Protein AF-A0A9W6XRN8-F1 (afdb_monomer_lite)

Organism: NCBI:txid1490495

Radius of gyration: 20.05 Å; chains: 1; bounding box: 51×61×37 Å

Structure (mmCIF, N/CA/C/O backbone):
data_AF-A0A9W6XRN8-F1
#
_entry.id   AF-A0A9W6XRN8-F1
#
loop_
_atom_site.group_PDB
_atom_site.id
_atom_site.type_symbol
_atom_site.label_atom_id
_atom_site.label_alt_id
_atom_site.label_comp_id
_atom_site.label_asym_id
_atom_site.label_entity_id
_atom_site.label_seq_id
_atom_site.pdbx_PDB_ins_code
_atom_site.Cartn_x
_atom_site.Cartn_y
_atom_site.Cartn_z
_atom_site.occupancy
_atom_site.B_iso_or_equiv
_atom_site.auth_seq_id
_atom_site.auth_comp_id
_atom_site.auth_asym_id
_atom_site.auth_atom_id
_atom_site.pdbx_PDB_model_num
ATOM 1 N N . MET A 1 1 ? 25.901 45.778 -7.069 1.00 39.78 1 MET A N 1
ATOM 2 C CA . MET A 1 1 ? 25.395 45.059 -8.256 1.00 39.78 1 MET A CA 1
ATOM 3 C C . MET A 1 1 ? 25.358 43.584 -7.880 1.00 39.78 1 MET A C 1
ATOM 5 O O . MET A 1 1 ? 26.396 42.941 -7.885 1.00 39.78 1 MET A O 1
ATOM 9 N N . GLY A 1 2 ? 24.219 43.121 -7.356 1.00 41.38 2 GLY A N 1
ATOM 10 C CA . GLY A 1 2 ? 24.050 41.756 -6.851 1.00 41.38 2 GLY A CA 1
ATOM 11 C C . GLY A 1 2 ? 23.635 40.830 -7.985 1.00 41.38 2 GLY A C 1
ATOM 12 O O . GLY A 1 2 ? 22.646 41.093 -8.661 1.00 41.38 2 GLY A O 1
ATOM 13 N N . ILE A 1 3 ? 24.424 39.788 -8.209 1.00 47.31 3 ILE A N 1
ATOM 14 C CA . ILE A 1 3 ? 24.151 38.735 -9.182 1.00 47.31 3 ILE A CA 1
ATOM 15 C C . ILE A 1 3 ? 23.123 37.808 -8.528 1.00 47.31 3 ILE A C 1
ATOM 17 O O . ILE A 1 3 ? 23.438 37.145 -7.542 1.00 47.31 3 ILE A O 1
ATOM 21 N N . ALA A 1 4 ? 21.882 37.812 -9.015 1.00 52.41 4 ALA A N 1
ATOM 22 C CA . ALA A 1 4 ? 20.922 36.777 -8.648 1.00 52.41 4 ALA A CA 1
ATOM 23 C C . ALA A 1 4 ? 21.411 35.444 -9.242 1.00 52.41 4 ALA A C 1
ATOM 25 O O . ALA A 1 4 ? 21.791 35.428 -10.417 1.00 52.41 4 ALA A O 1
ATOM 26 N N . PRO A 1 5 ? 21.445 34.341 -8.475 1.00 50.56 5 PRO A N 1
ATOM 27 C CA . PRO A 1 5 ? 21.797 33.051 -9.040 1.00 50.56 5 PRO A CA 1
ATOM 28 C C . PRO A 1 5 ? 20.691 32.626 -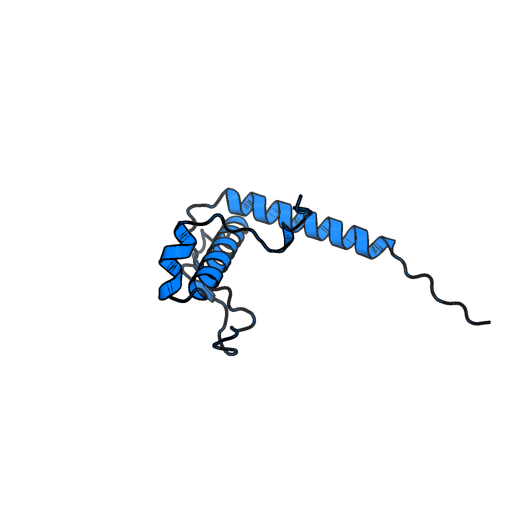10.010 1.00 50.56 5 PRO A C 1
ATOM 30 O O . PRO A 1 5 ? 19.502 32.719 -9.699 1.00 50.56 5 PRO A O 1
ATOM 33 N N . ALA A 1 6 ? 21.087 32.189 -11.203 1.00 53.19 6 ALA A N 1
ATOM 34 C CA . ALA A 1 6 ? 20.187 31.515 -12.123 1.00 53.19 6 ALA A CA 1
ATOM 35 C C . ALA A 1 6 ? 19.781 30.175 -11.489 1.00 53.19 6 ALA A C 1
ATOM 37 O O . ALA A 1 6 ? 20.641 29.341 -11.212 1.00 53.19 6 ALA A O 1
ATOM 38 N N . TYR A 1 7 ? 18.489 29.997 -11.212 1.00 53.00 7 TYR A N 1
ATOM 39 C CA . TYR A 1 7 ? 17.942 28.710 -10.794 1.00 53.00 7 TYR A CA 1
ATOM 40 C C . TYR A 1 7 ? 18.028 27.738 -11.979 1.00 53.00 7 TYR A C 1
ATOM 42 O O . TYR A 1 7 ? 17.530 28.022 -13.070 1.00 53.00 7 TYR A O 1
ATOM 50 N N . ASP A 1 8 ? 18.721 26.622 -11.773 1.00 58.38 8 ASP A N 1
ATOM 51 C CA . ASP A 1 8 ? 18.904 25.556 -12.756 1.00 58.38 8 ASP A CA 1
ATOM 52 C C . ASP A 1 8 ? 17.634 24.691 -12.841 1.00 58.38 8 ASP A C 1
ATOM 54 O O . ASP A 1 8 ? 17.505 23.664 -12.178 1.00 58.38 8 ASP A O 1
ATOM 58 N N . ASN A 1 9 ? 16.675 25.136 -13.655 1.00 59.38 9 ASN A N 1
ATOM 59 C CA . ASN A 1 9 ? 15.400 24.448 -13.900 1.00 59.38 9 ASN A CA 1
ATOM 60 C C . ASN A 1 9 ? 15.558 23.087 -14.621 1.00 59.38 9 ASN A C 1
ATOM 62 O O . ASN A 1 9 ? 14.591 22.336 -14.723 1.00 59.38 9 ASN A O 1
ATOM 66 N N . GLY A 1 10 ? 16.749 22.750 -15.138 1.00 61.78 10 GLY A N 1
ATOM 67 C CA . GLY A 1 10 ? 16.979 21.522 -15.910 1.00 61.78 10 GLY A CA 1
ATOM 68 C C . GLY A 1 10 ? 17.011 20.246 -15.063 1.00 61.78 10 GLY A C 1
ATOM 69 O O . GLY A 1 10 ? 16.714 19.163 -15.568 1.00 61.78 10 GLY A O 1
ATOM 70 N N . ASN A 1 11 ? 17.329 20.364 -13.773 1.00 77.44 11 ASN A N 1
ATOM 71 C CA . ASN A 1 11 ? 17.480 19.211 -12.884 1.00 77.44 11 ASN A CA 1
ATOM 72 C C . ASN A 1 11 ? 16.140 18.728 -12.310 1.00 77.44 11 ASN A C 1
ATOM 74 O O . ASN A 1 11 ? 15.964 17.529 -12.091 1.00 77.44 11 ASN A O 1
ATOM 78 N N . GLU A 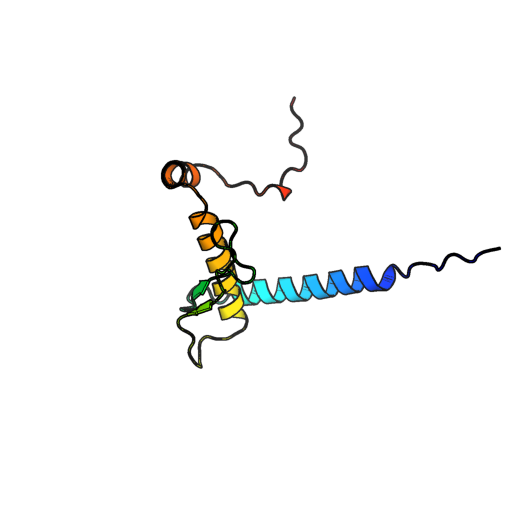1 12 ? 15.184 19.635 -12.096 1.00 80.38 12 GLU A N 1
ATOM 79 C CA . GLU A 1 12 ? 13.871 19.314 -11.517 1.00 80.38 12 GLU A CA 1
ATOM 80 C C . GLU A 1 12 ? 12.962 18.589 -12.518 1.00 80.38 12 GLU A C 1
ATOM 82 O O . GLU A 1 12 ? 12.363 17.569 -12.180 1.00 80.38 12 GLU A O 1
ATOM 87 N N . GLU A 1 13 ? 12.914 19.050 -13.772 1.00 83.56 13 GLU A N 1
ATOM 88 C CA . GLU A 1 13 ? 12.092 18.433 -14.823 1.00 83.56 13 GLU A CA 1
ATOM 89 C C . GLU A 1 13 ? 12.573 17.010 -15.156 1.00 83.56 13 GLU A C 1
ATOM 91 O O . GLU A 1 13 ? 11.778 16.078 -15.294 1.00 83.56 13 GLU A O 1
ATOM 96 N N . GLN A 1 14 ? 13.892 16.802 -15.184 1.00 84.06 14 GLN A N 1
ATOM 97 C CA . GLN A 1 14 ? 14.486 15.477 -15.367 1.00 84.06 14 GLN A CA 1
ATOM 98 C C . GLN A 1 14 ? 14.236 14.547 -14.172 1.00 84.06 14 GLN A C 1
ATOM 100 O O . GLN A 1 14 ? 14.046 13.343 -14.365 1.00 84.06 14 GLN A O 1
ATOM 105 N N . ALA A 1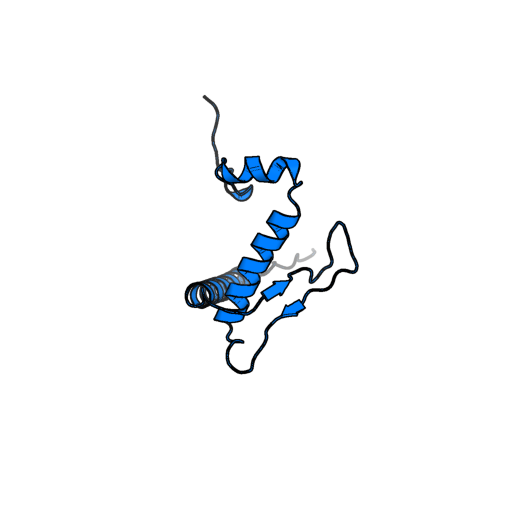 15 ? 14.240 15.072 -12.943 1.00 87.12 15 ALA A N 1
ATOM 106 C CA . ALA A 1 15 ? 13.923 14.293 -11.749 1.00 87.12 15 ALA A CA 1
ATOM 107 C C . ALA A 1 15 ? 12.452 13.850 -11.748 1.00 87.12 15 ALA A C 1
ATOM 109 O O . ALA A 1 15 ? 12.182 12.664 -11.555 1.00 87.12 15 ALA A O 1
ATOM 110 N N . ALA A 1 16 ? 11.529 14.763 -12.063 1.00 90.75 16 ALA A N 1
ATOM 111 C CA . ALA A 1 16 ? 10.104 14.463 -12.190 1.00 90.75 16 ALA A CA 1
ATOM 112 C C . ALA A 1 16 ? 9.834 13.413 -13.280 1.00 90.75 16 ALA A C 1
ATOM 114 O O . ALA A 1 16 ? 9.052 12.485 -13.074 1.00 90.75 16 ALA A O 1
ATOM 115 N N . GLN A 1 17 ? 10.533 13.504 -14.416 1.00 91.75 17 GLN A N 1
ATOM 116 C CA . GLN A 1 17 ? 10.422 12.522 -15.495 1.00 91.75 17 GLN A CA 1
ATOM 117 C C . GLN A 1 17 ? 10.879 11.122 -15.054 1.00 91.75 17 GLN A C 1
ATOM 119 O O . GLN A 1 17 ? 10.184 10.136 -15.303 1.00 91.75 17 GLN A O 1
ATOM 124 N N . ARG A 1 18 ? 12.015 11.016 -14.351 1.00 93.56 18 ARG A N 1
ATOM 125 C CA . ARG A 1 18 ? 12.483 9.730 -13.802 1.00 93.56 18 ARG A CA 1
ATOM 126 C C . ARG A 1 18 ? 11.508 9.164 -12.777 1.00 93.56 18 ARG A C 1
ATOM 128 O O . ARG A 1 18 ? 11.277 7.958 -12.758 1.00 93.56 18 ARG A O 1
ATOM 135 N N . GLU A 1 19 ? 10.935 10.014 -11.933 1.00 94.50 19 GLU A N 1
ATOM 136 C CA . GLU A 1 19 ? 9.940 9.597 -10.948 1.00 94.50 19 GLU A CA 1
ATOM 137 C C . GLU A 1 19 ? 8.682 9.037 -11.633 1.00 94.50 19 GLU A C 1
ATOM 139 O O . GLU A 1 19 ? 8.213 7.950 -11.289 1.00 94.50 19 GLU A O 1
ATOM 144 N N . ALA A 1 20 ? 8.194 9.716 -12.675 1.00 94.88 20 ALA A N 1
ATOM 145 C CA . ALA A 1 20 ? 7.065 9.257 -13.478 1.00 94.88 20 ALA A CA 1
ATOM 146 C C . ALA A 1 20 ? 7.328 7.888 -14.133 1.00 94.88 20 ALA A C 1
ATOM 148 O O . ALA A 1 20 ? 6.453 7.020 -14.120 1.00 94.88 20 ALA A O 1
ATOM 149 N N . GLU A 1 21 ? 8.536 7.656 -14.657 1.00 96.31 21 GLU A N 1
ATOM 150 C CA . GLU A 1 21 ? 8.938 6.360 -15.222 1.00 96.31 21 GLU A CA 1
ATOM 151 C C . GLU A 1 21 ? 8.944 5.241 -14.171 1.00 96.31 21 GLU A C 1
ATOM 153 O O . GLU A 1 21 ? 8.493 4.122 -14.450 1.00 96.31 21 GLU A O 1
ATOM 158 N N . VAL A 1 22 ? 9.402 5.534 -12.948 1.00 95.94 22 VAL A N 1
ATOM 159 C CA . VAL A 1 22 ? 9.338 4.582 -11.832 1.00 95.94 22 VAL A CA 1
ATOM 160 C C . VAL A 1 22 ? 7.885 4.246 -11.507 1.00 95.94 22 VAL A C 1
ATOM 162 O O . VAL A 1 22 ? 7.544 3.061 -11.479 1.00 95.94 22 VAL A O 1
ATOM 165 N N . TYR A 1 23 ? 7.009 5.241 -11.327 1.00 96.12 23 TYR A N 1
ATOM 166 C CA . TYR A 1 23 ? 5.596 4.981 -11.033 1.00 96.12 23 TYR A CA 1
ATOM 167 C C . TYR A 1 23 ? 4.907 4.191 -12.144 1.00 96.12 23 TYR A C 1
ATOM 169 O O . TYR A 1 23 ? 4.220 3.213 -11.853 1.00 96.12 23 TYR A O 1
ATOM 177 N N . ALA A 1 24 ? 5.132 4.547 -13.411 1.00 97.31 24 ALA A N 1
ATOM 178 C CA . ALA A 1 24 ? 4.563 3.825 -14.546 1.00 97.31 24 ALA A CA 1
ATOM 179 C C . ALA A 1 24 ? 4.967 2.342 -14.533 1.00 97.31 24 ALA A C 1
ATOM 181 O O . ALA A 1 24 ? 4.133 1.458 -14.746 1.00 97.31 24 ALA A O 1
ATOM 182 N N . ARG A 1 25 ? 6.234 2.049 -14.213 1.00 97.56 25 ARG A N 1
ATOM 183 C CA . ARG A 1 25 ? 6.729 0.675 -14.094 1.00 97.56 25 ARG A CA 1
ATOM 184 C C . ARG A 1 25 ? 6.124 -0.068 -12.903 1.00 97.56 25 ARG A C 1
ATOM 186 O O . ARG A 1 25 ? 5.775 -1.237 -13.048 1.00 97.56 25 ARG A O 1
ATOM 193 N N . LEU A 1 26 ? 5.995 0.581 -11.746 1.00 97.38 26 LEU A N 1
ATOM 194 C CA . LEU A 1 26 ? 5.366 -0.005 -10.558 1.00 97.38 26 LEU A CA 1
ATOM 195 C C . LEU A 1 26 ? 3.903 -0.364 -10.820 1.00 97.38 26 LEU A C 1
ATOM 197 O O . LEU A 1 26 ? 3.504 -1.501 -10.575 1.00 97.38 26 LEU A O 1
ATOM 201 N N . ILE A 1 27 ? 3.147 0.561 -11.416 1.00 97.06 27 ILE A N 1
ATOM 202 C CA . ILE A 1 27 ? 1.752 0.345 -11.815 1.00 97.06 27 ILE A CA 1
ATOM 203 C C . ILE A 1 27 ? 1.659 -0.840 -12.779 1.00 97.06 27 ILE A C 1
ATOM 205 O O . ILE A 1 27 ? 0.852 -1.743 -12.566 1.00 97.06 27 ILE A O 1
ATOM 209 N N . ALA A 1 28 ? 2.517 -0.891 -13.803 1.00 97.81 28 ALA A N 1
ATOM 210 C CA . ALA A 1 28 ? 2.525 -1.993 -14.762 1.00 97.81 28 ALA A CA 1
ATOM 211 C C . ALA A 1 28 ? 2.798 -3.355 -14.098 1.00 97.81 28 ALA A C 1
ATOM 213 O O . ALA A 1 28 ? 2.157 -4.345 -14.446 1.00 97.81 28 ALA A O 1
ATOM 214 N N . LEU A 1 29 ? 3.715 -3.414 -13.126 1.00 98.00 29 LEU A N 1
ATOM 215 C CA . LEU A 1 29 ? 3.989 -4.629 -12.351 1.00 98.00 29 LEU A CA 1
ATOM 216 C C . LEU A 1 29 ? 2.815 -5.008 -11.438 1.00 98.00 29 LEU A C 1
ATOM 218 O O . LEU A 1 29 ? 2.490 -6.189 -11.330 1.00 98.00 29 LEU A O 1
ATOM 222 N N . GLY A 1 30 ? 2.170 -4.029 -10.801 1.00 97.00 30 GLY A N 1
ATOM 223 C CA . GLY A 1 30 ? 1.002 -4.249 -9.946 1.00 97.00 30 GLY A CA 1
ATOM 224 C C . GLY A 1 30 ? -0.204 -4.787 -10.715 1.00 97.00 30 GLY A C 1
ATOM 225 O O . GLY A 1 30 ? -0.861 -5.722 -10.264 1.00 97.00 30 GLY A O 1
ATOM 226 N N . LEU A 1 31 ? -0.449 -4.283 -11.928 1.00 97.19 31 LEU A N 1
ATOM 227 C CA . LEU A 1 31 ? -1.535 -4.760 -12.796 1.00 97.19 31 LEU A CA 1
ATOM 228 C C . LEU A 1 31 ? -1.408 -6.247 -13.176 1.00 97.19 31 LEU A C 1
ATOM 230 O O . LEU A 1 31 ? -2.414 -6.883 -13.490 1.00 97.19 31 LEU A O 1
ATOM 234 N N . GLN A 1 32 ? -0.197 -6.810 -13.113 1.00 96.88 32 GLN A N 1
ATOM 235 C CA . GLN A 1 32 ? 0.075 -8.234 -13.349 1.00 96.88 32 GLN A CA 1
ATOM 236 C C . GLN A 1 32 ? -0.163 -9.116 -12.106 1.00 96.88 32 GLN A C 1
ATOM 238 O O . GLN A 1 32 ? -0.025 -10.334 -12.196 1.00 96.88 32 GLN A O 1
ATOM 243 N N . ARG A 1 33 ? -0.481 -8.532 -10.939 1.00 95.62 33 ARG A N 1
ATOM 244 C CA . ARG A 1 33 ? -0.571 -9.216 -9.633 1.00 95.62 33 ARG A CA 1
ATOM 245 C C . ARG A 1 33 ? -1.925 -9.000 -8.950 1.00 95.62 33 ARG A C 1
ATOM 247 O O . ARG A 1 33 ? -1.998 -8.591 -7.796 1.00 95.62 33 ARG A O 1
ATOM 254 N N . GLN A 1 34 ? -3.014 -9.289 -9.662 1.00 89.75 34 GLN A N 1
ATOM 255 C CA . GLN A 1 34 ? -4.382 -9.066 -9.159 1.00 89.75 34 GLN A CA 1
ATOM 256 C C . GLN A 1 34 ? -4.787 -10.020 -8.019 1.00 89.75 34 GLN A C 1
ATOM 258 O O . GLN A 1 34 ? -5.607 -9.637 -7.176 1.00 89.75 34 GLN A O 1
ATOM 263 N N . ASP A 1 35 ? -4.149 -11.194 -7.964 1.00 93.25 35 ASP A N 1
ATOM 264 C CA . ASP A 1 35 ? -4.425 -12.292 -7.023 1.00 93.25 35 ASP A CA 1
ATOM 265 C C . ASP A 1 35 ? -3.441 -12.347 -5.841 1.00 93.25 35 ASP A C 1
ATOM 267 O O . ASP A 1 35 ? -3.266 -13.391 -5.212 1.00 93.25 35 ASP A O 1
ATOM 271 N N . THR A 1 36 ? -2.739 -11.249 -5.547 1.00 95.25 36 THR A N 1
ATOM 272 C CA . THR A 1 36 ? -1.852 -11.210 -4.378 1.00 95.25 36 THR A CA 1
ATOM 273 C C . THR A 1 36 ? -2.640 -11.424 -3.083 1.00 95.25 36 THR A C 1
ATOM 275 O O . THR A 1 36 ? -3.695 -10.828 -2.869 1.00 95.25 36 THR A O 1
ATOM 278 N N . GLU A 1 37 ? -2.103 -12.265 -2.198 1.00 96.44 37 GLU A N 1
ATOM 279 C CA . GLU A 1 37 ? -2.638 -12.474 -0.844 1.00 96.44 37 GLU A CA 1
ATOM 280 C C . GLU A 1 37 ? -2.156 -11.402 0.148 1.00 96.44 37 GLU A C 1
ATOM 282 O O . GLU A 1 37 ? -2.610 -11.371 1.293 1.00 96.44 37 GLU A O 1
ATOM 287 N N . LEU A 1 38 ? -1.224 -10.532 -0.262 1.00 97.50 38 LEU A N 1
ATOM 288 C CA . LEU A 1 38 ? -0.753 -9.451 0.595 1.00 97.50 38 LEU A CA 1
ATOM 289 C C . LEU A 1 38 ? -1.880 -8.468 0.902 1.00 97.50 38 LEU A C 1
ATOM 291 O O . LEU A 1 38 ? -2.611 -8.023 0.017 1.00 97.50 38 LEU A O 1
ATOM 295 N N . THR A 1 39 ? -1.944 -8.048 2.160 1.00 97.69 39 THR A N 1
ATOM 296 C CA . THR A 1 39 ? -2.798 -6.938 2.588 1.00 97.69 39 THR A CA 1
ATOM 297 C C . THR A 1 39 ? -1.907 -5.794 3.036 1.00 97.69 39 THR A C 1
ATOM 299 O O . THR A 1 39 ? -1.080 -5.980 3.926 1.00 97.69 39 THR A O 1
ATOM 302 N N . PHE A 1 40 ? -2.062 -4.618 2.431 1.00 97.62 40 PHE A N 1
ATOM 303 C CA . PHE A 1 40 ? -1.354 -3.411 2.845 1.00 97.62 40 PHE A CA 1
ATOM 304 C C . PHE A 1 40 ? -2.331 -2.496 3.584 1.00 97.62 40 PHE A C 1
ATOM 306 O O . PHE A 1 40 ? -3.349 -2.108 3.024 1.00 97.62 40 PHE A O 1
ATOM 313 N N . VAL A 1 41 ? -2.016 -2.128 4.823 1.00 96.75 41 VAL A N 1
ATOM 314 C CA . VAL A 1 41 ? -2.752 -1.124 5.602 1.00 96.75 41 VAL A CA 1
ATOM 315 C C . VAL A 1 41 ? -1.962 0.188 5.517 1.00 96.75 41 VAL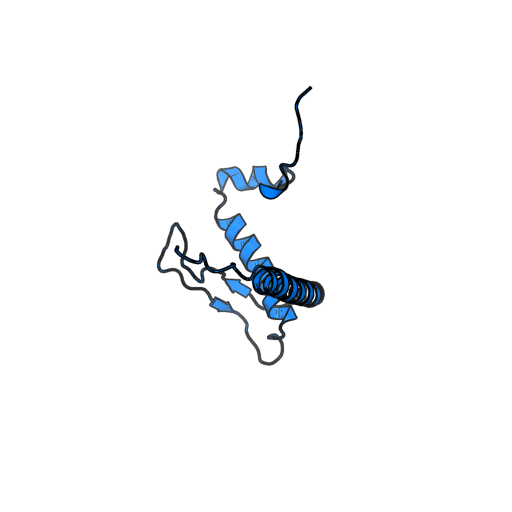 A C 1
ATOM 317 O O . VAL A 1 41 ? -0.907 0.287 6.147 1.00 96.75 41 VAL A O 1
ATOM 320 N N . PRO A 1 42 ? -2.384 1.175 4.701 1.00 96.19 42 PRO A N 1
ATOM 321 C CA . PRO A 1 42 ? -1.537 2.300 4.293 1.00 96.19 42 PRO A CA 1
ATOM 322 C C . PRO A 1 42 ? -1.537 3.483 5.272 1.00 96.19 42 PRO A C 1
ATOM 324 O O . PRO A 1 42 ? -1.346 4.625 4.866 1.00 96.19 42 PRO A O 1
ATOM 327 N N . THR A 1 43 ? -1.683 3.237 6.571 1.00 95.06 43 THR A N 1
ATOM 328 C CA . THR A 1 43 ? -1.722 4.279 7.612 1.00 95.06 43 THR A CA 1
ATOM 329 C C . THR A 1 43 ? -0.308 4.710 8.040 1.00 95.06 43 THR A C 1
ATOM 331 O O . THR A 1 43 ? 0.001 4.812 9.226 1.00 95.06 43 THR A O 1
ATOM 334 N N . LEU A 1 44 ? 0.606 4.890 7.075 1.00 93.44 44 LEU A N 1
ATOM 335 C CA . LEU A 1 44 ? 2.045 5.119 7.309 1.00 93.44 44 LEU A CA 1
ATOM 336 C C . LEU A 1 44 ? 2.338 6.434 8.049 1.00 93.44 44 LEU A C 1
ATOM 338 O O . LEU A 1 44 ? 3.333 6.520 8.765 1.00 93.44 44 LEU A O 1
ATOM 342 N N . ASN A 1 45 ? 1.458 7.426 7.901 1.00 92.38 45 ASN A N 1
ATOM 343 C CA . ASN A 1 45 ? 1.566 8.744 8.531 1.00 92.38 45 ASN A CA 1
ATOM 344 C C . ASN A 1 45 ? 0.478 8.967 9.600 1.00 92.38 45 ASN A C 1
ATOM 346 O O . ASN A 1 45 ? 0.147 10.113 9.907 1.00 92.38 45 ASN A O 1
ATOM 350 N N . GLY A 1 46 ? -0.098 7.885 10.132 1.00 93.12 46 GLY A N 1
ATOM 351 C CA . GLY A 1 46 ? -1.305 7.955 10.946 1.00 93.12 46 GLY A CA 1
ATOM 352 C C . GLY A 1 46 ? -2.548 8.290 10.125 1.00 93.12 46 GLY A C 1
ATOM 353 O O . GLY A 1 46 ? -2.496 8.491 8.911 1.00 93.12 46 GLY A O 1
ATOM 354 N N . GLU A 1 47 ? -3.681 8.350 10.813 1.00 90.75 47 GLU A N 1
ATOM 355 C CA . GLU A 1 47 ? -4.976 8.711 10.252 1.00 90.75 47 GLU A CA 1
ATOM 356 C C . GLU A 1 47 ? -5.514 9.988 10.889 1.00 90.75 47 GLU A C 1
ATOM 358 O O . GLU A 1 47 ? -5.168 10.349 12.014 1.00 90.75 47 GLU A O 1
ATOM 363 N N . ARG A 1 48 ? -6.435 10.671 10.199 1.00 87.12 48 ARG A N 1
ATOM 364 C CA . ARG A 1 48 ? -7.074 11.876 10.760 1.00 87.12 48 ARG A CA 1
ATOM 365 C C . ARG A 1 48 ? -7.812 11.577 12.069 1.00 87.12 48 ARG A C 1
ATOM 367 O O . ARG A 1 48 ? -7.829 12.421 12.961 1.00 87.12 48 ARG A O 1
ATOM 374 N N . ALA A 1 49 ? -8.443 10.408 12.153 1.00 86.94 49 ALA A N 1
ATOM 375 C CA . ALA A 1 49 ? -9.173 9.961 13.336 1.00 86.94 49 ALA A CA 1
ATOM 376 C C . ALA A 1 49 ? -8.264 9.300 14.390 1.00 86.94 49 ALA A C 1
ATOM 378 O O . ALA A 1 49 ? -8.611 9.308 15.568 1.00 86.94 49 ALA A O 1
ATOM 379 N N . ASP A 1 50 ? -7.112 8.764 13.977 1.00 92.12 50 ASP A N 1
ATOM 380 C CA . ASP A 1 50 ? -6.117 8.143 14.855 1.00 92.12 50 ASP A CA 1
ATOM 381 C C . ASP A 1 50 ? -4.687 8.464 14.375 1.00 92.12 50 ASP A C 1
ATOM 383 O O . ASP A 1 50 ? -4.113 7.729 13.565 1.00 92.12 50 ASP A O 1
ATOM 387 N N . PRO A 1 51 ? -4.078 9.555 14.874 1.00 94.62 51 PRO A N 1
ATOM 388 C CA . PRO A 1 51 ? -2.737 9.969 14.463 1.00 94.62 51 PRO A CA 1
ATOM 389 C C . PRO A 1 51 ? -1.625 8.978 14.826 1.00 94.62 51 PRO A C 1
ATOM 391 O O . PRO A 1 51 ? -0.525 9.088 14.292 1.00 94.62 51 PRO A O 1
ATOM 394 N N . ASN A 1 52 ? -1.885 8.036 15.740 1.00 96.56 52 ASN A N 1
ATOM 395 C CA . ASN A 1 52 ? -0.903 7.039 16.166 1.00 96.56 52 ASN A CA 1
ATOM 396 C C . ASN A 1 52 ? -1.006 5.733 15.366 1.00 96.56 52 ASN A C 1
ATOM 398 O O . ASN A 1 52 ? -0.226 4.810 15.615 1.00 96.56 52 ASN A O 1
ATOM 402 N N . ALA A 1 53 ? -1.954 5.633 14.427 1.00 94.25 53 ALA A N 1
ATOM 403 C CA . ALA A 1 53 ? -2.056 4.487 13.540 1.00 94.25 53 ALA A CA 1
ATOM 404 C C . ALA A 1 53 ? -0.742 4.291 12.766 1.00 94.25 53 ALA A C 1
ATOM 406 O O . ALA A 1 53 ? -0.087 5.245 12.349 1.00 94.25 53 ALA A O 1
ATOM 407 N N . THR A 1 54 ? -0.348 3.035 12.572 1.00 96.75 54 THR A N 1
ATOM 408 C CA . THR A 1 54 ? 0.888 2.677 11.865 1.00 96.75 54 THR A CA 1
ATOM 409 C C . THR A 1 54 ? 0.571 1.747 10.713 1.00 96.75 54 THR A C 1
ATOM 411 O O . THR A 1 54 ? -0.305 0.889 10.819 1.00 96.75 54 THR A O 1
ATOM 414 N N . GLY A 1 55 ? 1.260 1.938 9.589 1.00 95.88 55 GLY A N 1
ATOM 415 C CA . GLY A 1 55 ? 1.058 1.089 8.424 1.00 95.88 55 GLY A CA 1
ATOM 416 C C . GLY A 1 55 ? 1.599 -0.321 8.649 1.00 95.88 55 GLY A C 1
ATOM 417 O O . GLY A 1 55 ? 2.566 -0.527 9.384 1.00 95.88 55 GLY A O 1
ATOM 418 N N . SER A 1 56 ? 0.985 -1.305 7.999 1.00 97.00 56 SER A N 1
ATOM 419 C CA . SER A 1 56 ? 1.410 -2.703 8.102 1.00 97.00 56 SER A CA 1
ATOM 420 C C . SER A 1 56 ? 1.210 -3.464 6.796 1.00 97.00 56 SER A C 1
ATOM 422 O O . SER A 1 56 ? 0.388 -3.097 5.958 1.00 97.00 56 SER A O 1
ATOM 424 N N . VAL A 1 57 ? 1.982 -4.539 6.631 1.00 97.00 57 VAL A N 1
ATOM 425 C CA . VAL A 1 57 ? 1.820 -5.510 5.545 1.00 97.00 57 VAL A CA 1
ATOM 426 C C . VAL A 1 57 ? 1.541 -6.869 6.173 1.00 97.00 57 VAL A C 1
ATOM 428 O O . VAL A 1 57 ? 2.353 -7.375 6.948 1.00 97.00 57 VAL A O 1
ATOM 431 N N . LEU A 1 58 ? 0.390 -7.454 5.852 1.00 97.62 58 LEU A N 1
ATOM 432 C CA . LEU A 1 58 ? -0.052 -8.747 6.365 1.00 97.62 58 LEU A CA 1
ATOM 433 C C . LEU A 1 58 ? 0.097 -9.835 5.295 1.00 97.62 58 LEU A C 1
ATOM 435 O O . LEU A 1 58 ? 0.154 -9.549 4.099 1.00 97.62 58 LEU A O 1
ATOM 439 N N . HIS A 1 59 ? 0.150 -11.092 5.746 1.00 97.06 59 HIS A N 1
ATOM 440 C CA . HIS A 1 59 ? 0.272 -12.291 4.899 1.00 97.06 59 HIS A CA 1
ATOM 441 C C . HIS A 1 59 ? 1.545 -12.340 4.036 1.00 97.06 59 HIS A C 1
ATOM 443 O O . HIS A 1 59 ? 1.589 -13.000 2.993 1.00 97.06 59 HIS A O 1
ATOM 449 N N . LEU A 1 60 ? 2.605 -11.668 4.490 1.00 96.69 60 LEU A N 1
ATOM 450 C CA . LEU A 1 60 ? 3.913 -11.715 3.853 1.00 96.69 60 LEU A CA 1
ATOM 451 C C . LEU A 1 60 ? 4.522 -13.118 3.967 1.00 96.69 60 LEU A C 1
ATOM 453 O O . LEU A 1 60 ? 4.650 -13.682 5.054 1.00 96.69 60 LEU A O 1
ATOM 457 N N . ARG A 1 61 ? 4.926 -13.669 2.827 1.00 95.75 61 ARG A N 1
ATOM 458 C CA . ARG A 1 61 ? 5.607 -14.954 2.663 1.00 95.75 61 ARG A CA 1
ATOM 459 C C . ARG A 1 61 ? 6.810 -14.762 1.738 1.00 95.75 61 ARG A C 1
ATOM 461 O O . ARG A 1 61 ? 6.900 -13.803 0.977 1.00 95.75 61 ARG A O 1
ATOM 468 N N . MET A 1 62 ? 7.737 -15.717 1.756 1.00 94.19 62 MET A N 1
ATOM 469 C CA . MET A 1 62 ? 8.965 -15.656 0.944 1.00 94.19 62 MET A CA 1
ATOM 470 C C . MET A 1 62 ? 8.724 -15.621 -0.575 1.00 94.19 62 MET A C 1
ATOM 472 O O . MET A 1 62 ? 9.639 -15.301 -1.327 1.00 94.19 62 MET A O 1
ATOM 476 N N . ASN A 1 63 ? 7.518 -15.951 -1.039 1.00 93.94 63 ASN A N 1
ATOM 477 C CA . ASN A 1 63 ? 7.175 -16.072 -2.455 1.00 93.94 63 ASN A CA 1
ATOM 478 C C . ASN A 1 63 ? 6.194 -15.004 -2.978 1.00 93.94 63 ASN A C 1
ATOM 480 O O . ASN A 1 63 ? 5.919 -15.012 -4.174 1.00 93.94 63 ASN A O 1
ATOM 484 N N . ASN A 1 64 ? 5.670 -14.109 -2.131 1.00 93.69 64 ASN A N 1
ATOM 485 C CA . ASN A 1 64 ? 4.633 -13.132 -2.503 1.00 93.69 64 ASN A CA 1
ATOM 486 C C . ASN A 1 64 ? 5.005 -11.691 -2.115 1.00 93.69 64 ASN A C 1
ATOM 488 O O . ASN A 1 64 ? 4.157 -10.934 -1.664 1.00 93.69 64 ASN A O 1
ATOM 492 N N . TRP A 1 65 ? 6.276 -11.313 -2.262 1.00 95.00 65 TRP A N 1
ATOM 493 C CA . TRP A 1 65 ? 6.791 -9.984 -1.900 1.00 95.00 65 TRP A CA 1
ATOM 494 C C . TRP A 1 65 ? 7.428 -9.249 -3.085 1.00 95.00 65 TRP A C 1
ATOM 496 O O . TRP A 1 65 ? 8.236 -8.338 -2.901 1.00 95.00 65 TRP A O 1
ATOM 506 N N . SER A 1 66 ? 7.098 -9.644 -4.321 1.00 96.38 66 SER A N 1
ATOM 507 C CA . SER A 1 66 ? 7.619 -8.946 -5.495 1.00 96.38 66 SER A CA 1
ATOM 508 C C . SER A 1 66 ? 7.125 -7.497 -5.525 1.00 96.38 66 SER A C 1
ATOM 510 O O . SER A 1 6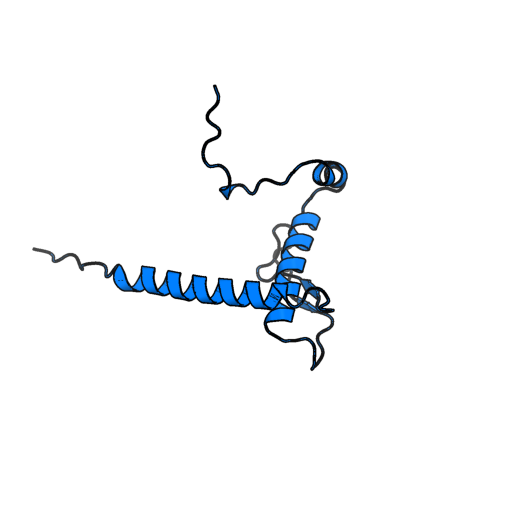6 ? 6.103 -7.155 -4.930 1.00 96.38 66 SER A O 1
ATOM 512 N N . MET A 1 67 ? 7.808 -6.631 -6.275 1.00 96.31 67 MET A N 1
ATOM 513 C CA . MET A 1 67 ? 7.383 -5.232 -6.389 1.00 96.31 67 MET A CA 1
ATOM 514 C C . MET A 1 67 ? 5.969 -5.091 -6.982 1.00 96.31 67 MET A C 1
ATOM 516 O O . MET A 1 67 ? 5.248 -4.156 -6.643 1.00 96.31 67 MET A O 1
ATOM 520 N N . GLY A 1 68 ? 5.551 -6.045 -7.822 1.00 97.38 68 GLY A N 1
ATOM 521 C CA . GLY A 1 68 ? 4.172 -6.119 -8.300 1.00 97.38 68 GLY A CA 1
ATOM 522 C C . GLY A 1 68 ? 3.186 -6.467 -7.183 1.00 97.38 68 GLY A C 1
ATOM 523 O O . GLY A 1 68 ? 2.150 -5.821 -7.086 1.00 97.38 68 GLY A O 1
ATOM 524 N N . ASP A 1 69 ? 3.523 -7.417 -6.303 1.00 97.75 69 ASP A N 1
ATOM 525 C CA . ASP A 1 69 ? 2.664 -7.787 -5.166 1.00 97.75 69 ASP A CA 1
ATOM 526 C C . ASP A 1 69 ? 2.488 -6.608 -4.202 1.00 97.75 69 ASP A C 1
ATOM 528 O O . ASP A 1 69 ? 1.370 -6.312 -3.787 1.00 97.75 69 ASP A O 1
ATOM 532 N N . ILE A 1 70 ? 3.579 -5.899 -3.894 1.00 96.81 70 ILE A N 1
ATOM 533 C CA . ILE A 1 70 ? 3.553 -4.717 -3.024 1.00 96.81 70 ILE A CA 1
ATOM 534 C C . ILE A 1 70 ? 2.768 -3.581 -3.679 1.00 96.81 70 ILE A C 1
ATOM 536 O O . ILE A 1 70 ? 1.923 -2.978 -3.023 1.00 96.81 70 ILE A O 1
ATOM 540 N N . SER A 1 71 ? 2.996 -3.307 -4.970 1.00 97.44 71 SER A N 1
ATOM 541 C CA . SER A 1 71 ? 2.255 -2.267 -5.691 1.00 97.44 71 SER A CA 1
ATOM 542 C C . SER A 1 71 ? 0.757 -2.567 -5.728 1.00 97.44 71 SER A C 1
ATOM 544 O O . SER A 1 71 ? -0.042 -1.673 -5.467 1.00 97.44 71 SER A O 1
ATOM 546 N N . ALA A 1 72 ? 0.367 -3.809 -6.028 1.00 97.50 72 ALA A N 1
ATOM 547 C CA . ALA A 1 72 ? -1.035 -4.209 -6.081 1.00 97.50 72 ALA A CA 1
ATOM 548 C C . ALA A 1 72 ? -1.705 -4.125 -4.701 1.00 97.50 72 ALA A C 1
ATOM 550 O O . ALA A 1 72 ? -2.782 -3.539 -4.573 1.00 97.50 72 ALA A O 1
ATOM 551 N N . ALA A 1 73 ? -1.049 -4.656 -3.663 1.00 97.75 73 ALA A N 1
ATOM 552 C CA . ALA A 1 73 ? -1.563 -4.629 -2.298 1.00 97.75 73 ALA A CA 1
ATOM 553 C C . ALA A 1 73 ? -1.683 -3.200 -1.755 1.00 97.75 73 ALA A C 1
ATOM 555 O O . ALA A 1 73 ? -2.684 -2.878 -1.121 1.00 97.75 73 ALA A O 1
ATOM 556 N N . LEU A 1 74 ? -0.707 -2.330 -2.042 1.00 97.00 74 LEU A N 1
ATOM 557 C CA . LEU A 1 74 ? -0.745 -0.920 -1.657 1.00 97.00 74 LEU A CA 1
ATOM 558 C C . LEU A 1 74 ? -1.893 -0.180 -2.345 1.00 97.00 74 LEU A C 1
ATOM 560 O O . LEU A 1 74 ? -2.660 0.503 -1.673 1.00 97.00 74 LEU A O 1
ATOM 564 N N . SER A 1 75 ? -2.047 -0.326 -3.666 1.00 96.31 75 SER A N 1
ATOM 565 C CA . SER A 1 75 ? -3.152 0.308 -4.393 1.00 96.31 75 SER A CA 1
ATOM 566 C C . SER A 1 75 ? -4.516 -0.147 -3.870 1.00 96.31 75 SER A C 1
ATOM 568 O O . SER A 1 75 ? -5.398 0.688 -3.687 1.00 96.31 75 SER A O 1
ATOM 570 N N . ARG A 1 76 ? -4.684 -1.445 -3.581 1.00 96.31 76 ARG A N 1
ATOM 571 C CA . ARG A 1 76 ? -5.918 -1.975 -2.983 1.00 96.31 76 ARG A CA 1
ATOM 572 C C . ARG A 1 76 ? -6.150 -1.421 -1.578 1.00 96.31 76 ARG A C 1
ATOM 574 O O . ARG A 1 76 ? -7.220 -0.887 -1.318 1.00 96.31 76 ARG A O 1
ATOM 581 N N . GLY A 1 77 ? -5.124 -1.439 -0.731 1.00 96.06 77 GLY A N 1
ATOM 582 C CA . GLY A 1 77 ? -5.182 -0.892 0.622 1.00 96.06 77 GLY A CA 1
ATOM 583 C C . GLY A 1 77 ? -5.531 0.595 0.670 1.00 96.06 77 GLY A C 1
ATOM 584 O O . GLY A 1 77 ? -6.291 1.013 1.538 1.00 96.06 77 GLY A O 1
ATOM 585 N N . LEU A 1 78 ? -5.019 1.398 -0.272 1.00 94.88 78 LEU A N 1
ATOM 586 C CA . LEU A 1 78 ? -5.378 2.816 -0.398 1.00 94.88 78 LEU A CA 1
ATOM 587 C C . LEU A 1 78 ? -6.861 2.988 -0.725 1.00 94.88 78 LEU A C 1
ATOM 589 O O . LEU A 1 78 ? -7.531 3.802 -0.100 1.00 94.88 78 LEU A O 1
ATOM 593 N N . VAL A 1 79 ? -7.384 2.211 -1.674 1.00 93.19 79 VAL A N 1
ATOM 594 C CA . VAL A 1 79 ? -8.810 2.242 -2.018 1.00 93.19 79 VAL A CA 1
ATOM 595 C C . VAL A 1 79 ? -9.659 1.817 -0.818 1.00 93.19 79 VAL A C 1
ATOM 597 O O . VAL A 1 79 ? -10.569 2.551 -0.441 1.00 93.19 79 VAL A O 1
ATOM 600 N N . ASP A 1 80 ? -9.329 0.703 -0.165 1.00 92.88 80 ASP A N 1
ATOM 601 C CA . ASP A 1 80 ? -10.062 0.204 1.006 1.00 92.88 80 ASP A CA 1
ATOM 602 C C . ASP A 1 80 ? -10.064 1.224 2.157 1.00 92.88 80 ASP A C 1
ATOM 604 O O . ASP A 1 80 ? -11.102 1.478 2.769 1.00 92.88 80 ASP A O 1
ATOM 608 N N . ASN A 1 81 ? -8.922 1.866 2.417 1.00 91.81 81 ASN A N 1
ATOM 609 C CA . ASN A 1 81 ? -8.795 2.924 3.418 1.00 91.81 81 ASN A CA 1
ATOM 610 C C . ASN A 1 81 ? -9.657 4.153 3.072 1.00 91.81 81 ASN A C 1
ATOM 612 O O . ASN A 1 81 ? -10.367 4.665 3.938 1.00 91.81 81 ASN A O 1
ATOM 616 N N . LEU A 1 82 ? -9.678 4.577 1.802 1.00 89.19 82 LEU A N 1
ATOM 617 C CA . LEU A 1 82 ? -10.558 5.656 1.341 1.00 89.19 82 LEU A CA 1
ATOM 618 C C . LEU A 1 82 ? -12.041 5.304 1.527 1.00 89.19 82 LEU A C 1
ATOM 620 O O . LEU A 1 82 ? -12.814 6.148 1.978 1.00 89.19 82 LEU A O 1
ATOM 624 N N . PHE A 1 83 ? -12.441 4.067 1.220 1.00 88.38 83 PHE A N 1
ATOM 625 C CA . PHE A 1 83 ? -13.815 3.601 1.425 1.00 88.38 83 PHE A CA 1
ATOM 626 C C . PHE A 1 83 ? -14.191 3.505 2.908 1.00 88.38 83 PHE A C 1
ATOM 628 O O . PHE A 1 83 ? -15.319 3.839 3.266 1.00 88.38 83 PHE A O 1
ATOM 635 N N . ALA A 1 84 ? -13.260 3.120 3.785 1.00 87.06 84 ALA A N 1
ATOM 636 C CA . ALA A 1 84 ? -13.491 3.069 5.229 1.00 87.06 84 ALA A CA 1
ATOM 637 C C . ALA A 1 84 ? -13.781 4.452 5.844 1.00 87.06 84 ALA A C 1
ATOM 639 O O . ALA A 1 84 ? -14.447 4.537 6.875 1.00 87.06 84 ALA A O 1
ATOM 640 N N . MET A 1 85 ? -13.332 5.538 5.206 1.00 86.81 85 MET A N 1
ATOM 641 C CA . MET A 1 85 ? -13.657 6.908 5.622 1.00 86.81 85 MET A CA 1
ATOM 642 C C . MET A 1 85 ? -15.071 7.358 5.223 1.00 86.81 85 MET A C 1
ATOM 644 O O . MET A 1 85 ? -15.513 8.426 5.652 1.00 86.81 85 MET A O 1
ATOM 648 N N . ILE A 1 86 ? -15.796 6.580 4.413 1.00 86.50 86 ILE A N 1
ATOM 649 C CA . ILE A 1 86 ? -17.167 6.902 4.010 1.00 86.50 86 ILE A CA 1
ATOM 650 C C . ILE A 1 86 ? -18.125 6.491 5.138 1.00 86.50 86 ILE A C 1
ATOM 652 O O . ILE A 1 86 ? -18.172 5.305 5.489 1.00 86.50 86 ILE A O 1
ATOM 656 N N . PRO A 1 87 ? -18.933 7.426 5.678 1.00 84.94 87 PRO A N 1
ATOM 657 C CA . PRO A 1 87 ? -19.923 7.112 6.701 1.00 84.94 87 PRO A CA 1
ATOM 658 C C . PRO A 1 87 ? -20.862 5.982 6.247 1.00 84.94 87 PRO A C 1
ATOM 660 O O . PRO A 1 87 ? -21.291 6.002 5.087 1.00 84.94 87 PRO A O 1
ATOM 663 N N . PRO A 1 88 ? -21.211 5.014 7.117 1.00 84.19 88 PRO A N 1
ATOM 664 C CA . PRO A 1 88 ? -22.040 3.861 6.754 1.00 84.19 88 PRO A CA 1
ATOM 665 C C . PRO A 1 88 ? -23.359 4.239 6.071 1.00 84.19 88 PRO A C 1
ATOM 667 O O . PRO A 1 88 ? -23.815 3.553 5.158 1.00 84.19 88 PRO A O 1
ATOM 670 N N . GLU A 1 89 ? -23.940 5.369 6.469 1.00 85.31 89 GLU A N 1
ATOM 671 C CA . GLU A 1 89 ? -25.192 5.905 5.937 1.00 85.31 89 GLU A CA 1
ATOM 672 C C . GLU A 1 89 ? -25.075 6.313 4.461 1.00 85.31 89 GLU A C 1
ATOM 674 O O . GLU A 1 89 ? -26.064 6.305 3.730 1.00 85.31 89 GLU A O 1
ATOM 679 N N . LEU A 1 90 ? -23.866 6.658 4.008 1.00 82.38 90 LEU A N 1
ATOM 680 C CA . LEU A 1 90 ? -23.580 7.123 2.650 1.00 82.38 90 LEU A CA 1
ATOM 681 C C . LEU A 1 90 ? -22.980 6.035 1.752 1.00 82.38 90 LEU A C 1
ATOM 683 O O . LEU A 1 90 ? -22.966 6.199 0.533 1.00 82.38 90 LEU A O 1
ATOM 687 N N . GLN A 1 91 ? -22.530 4.906 2.306 1.00 79.06 91 GLN A N 1
ATOM 688 C CA . GLN A 1 91 ? -21.902 3.829 1.527 1.00 79.06 91 GLN A CA 1
ATOM 689 C C . GLN A 1 91 ? -22.834 3.267 0.439 1.00 79.06 91 GLN A C 1
ATOM 691 O O . GLN A 1 91 ? -22.393 2.990 -0.679 1.00 79.06 91 GLN A O 1
ATOM 696 N N . GLN A 1 92 ? -24.141 3.182 0.718 1.00 75.38 92 GLN A N 1
ATOM 697 C CA . GLN A 1 92 ? -25.139 2.728 -0.261 1.00 75.38 92 GLN A CA 1
ATOM 698 C C . GLN A 1 92 ? -25.274 3.682 -1.460 1.00 75.38 92 GLN A C 1
ATOM 700 O O . GLN A 1 92 ? -25.597 3.241 -2.559 1.00 75.38 92 GLN A O 1
ATOM 705 N N . LEU A 1 93 ? -24.992 4.976 -1.272 1.00 72.56 93 LEU A N 1
ATOM 706 C CA . LEU A 1 93 ? -25.099 6.004 -2.313 1.00 72.56 93 LEU A CA 1
ATOM 707 C C . LEU A 1 93 ? -23.852 6.082 -3.205 1.00 72.56 93 LEU A C 1
ATOM 709 O O . LEU A 1 93 ? -23.934 6.530 -4.348 1.00 72.56 93 LEU A O 1
ATOM 713 N N . VAL A 1 94 ? -22.702 5.625 -2.709 1.00 69.81 94 VAL A N 1
ATOM 714 C CA . VAL A 1 94 ? -21.434 5.633 -3.458 1.00 69.81 94 VAL A CA 1
ATOM 715 C C . VAL A 1 94 ? -21.413 4.549 -4.534 1.00 69.81 94 VAL A C 1
ATOM 717 O O . VAL A 1 94 ? -20.840 4.753 -5.598 1.00 69.81 94 VAL A O 1
ATOM 720 N N . SER A 1 95 ? -22.116 3.435 -4.318 1.00 61.94 95 SER A N 1
ATOM 721 C CA . SER A 1 95 ? -22.224 2.355 -5.312 1.00 61.94 95 SER A CA 1
ATOM 722 C C . SER A 1 95 ? -23.030 2.751 -6.559 1.00 61.94 95 SER A C 1
ATOM 724 O O . SER A 1 95 ? -22.963 2.065 -7.576 1.00 61.94 95 SER A O 1
ATOM 726 N N . VAL A 1 96 ? -23.802 3.843 -6.489 1.00 60.66 96 VAL A N 1
ATOM 727 C CA . VAL A 1 96 ? -24.730 4.277 -7.549 1.00 60.66 96 VAL A CA 1
ATOM 728 C C . VAL A 1 96 ? -24.242 5.495 -8.335 1.00 60.66 96 VAL A C 1
ATOM 730 O O . VAL A 1 96 ? -24.874 5.851 -9.327 1.00 60.66 96 VAL A O 1
ATOM 733 N N . GLN A 1 97 ? -23.130 6.129 -7.943 1.00 59.53 97 GLN A N 1
ATOM 734 C CA . GLN A 1 97 ? -22.603 7.309 -8.635 1.00 59.53 97 GLN A CA 1
ATOM 735 C C . GLN A 1 97 ? -21.184 7.077 -9.167 1.00 59.53 97 GLN A C 1
ATOM 737 O O . GLN A 1 97 ? -20.337 6.554 -8.442 1.00 59.53 97 GLN A O 1
ATOM 742 N N . PRO A 1 98 ? -20.880 7.491 -10.412 1.00 64.19 98 PRO A N 1
ATOM 743 C CA . PRO A 1 98 ? -19.509 7.483 -10.900 1.00 64.19 98 PRO A CA 1
ATOM 744 C C . PRO A 1 98 ? -18.659 8.448 -10.060 1.00 64.19 98 PRO A C 1
ATOM 746 O O . PRO A 1 98 ? -18.924 9.649 -10.016 1.00 64.19 98 PRO A O 1
ATOM 749 N N . TYR A 1 99 ? -17.637 7.920 -9.382 1.00 66.94 99 TYR A N 1
ATOM 750 C CA . TYR A 1 99 ? -16.679 8.730 -8.632 1.00 66.94 99 TYR A CA 1
ATOM 751 C C . TYR A 1 99 ? -15.834 9.567 -9.599 1.00 66.94 99 TYR A C 1
ATOM 753 O O . TYR A 1 99 ? -15.112 9.023 -10.436 1.00 66.94 99 TYR A O 1
ATOM 761 N N . VAL A 1 100 ? -15.910 10.893 -9.473 1.00 69.62 100 VAL A N 1
ATOM 762 C CA . VAL A 1 100 ? -15.077 11.826 -10.238 1.00 69.62 100 VAL A CA 1
ATOM 763 C C . VAL A 1 100 ? -13.958 12.327 -9.322 1.00 69.62 100 VAL A C 1
ATOM 765 O O . VAL A 1 100 ? -14.238 13.0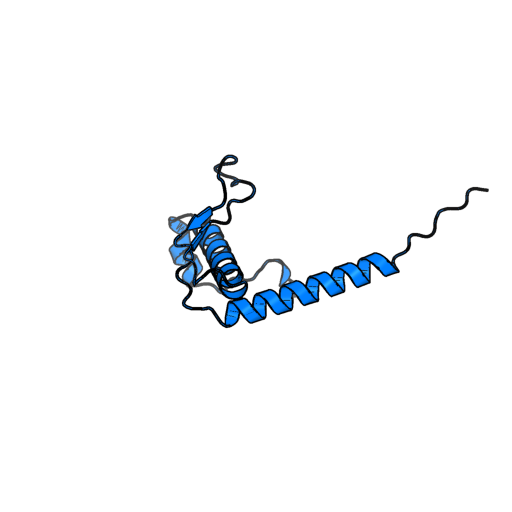75 -8.382 1.00 69.62 100 VAL A O 1
ATOM 768 N N . PRO A 1 101 ? -12.687 11.948 -9.553 1.00 53.66 101 PRO A N 1
ATOM 769 C CA . PRO A 1 101 ? -11.579 12.501 -8.788 1.00 53.66 101 PRO A CA 1
ATOM 770 C C . PRO A 1 101 ? -11.499 14.014 -9.024 1.00 53.66 101 PRO A C 1
ATOM 772 O O . PRO A 1 101 ? -11.624 14.478 -10.157 1.00 53.66 101 PRO A O 1
ATOM 775 N N . ALA A 1 102 ? -11.255 14.794 -7.967 1.00 57.81 102 ALA A N 1
ATOM 776 C CA . ALA A 1 102 ? -11.283 16.263 -8.009 1.00 57.81 102 ALA A CA 1
ATOM 777 C C . ALA A 1 102 ? -10.374 16.879 -9.099 1.00 57.81 102 ALA A C 1
ATOM 779 O O . ALA A 1 102 ? -10.679 17.941 -9.644 1.00 57.81 102 ALA A O 1
ATOM 780 N N . GLN A 1 103 ? -9.297 16.180 -9.477 1.00 50.28 103 GLN A N 1
ATOM 781 C CA . GLN A 1 103 ? -8.369 16.588 -10.540 1.00 50.28 103 GLN A CA 1
ATOM 782 C C . GLN A 1 103 ? -8.937 16.448 -11.967 1.00 50.28 103 GLN A C 1
ATOM 784 O O . GLN A 1 103 ? -8.352 16.976 -12.909 1.00 50.28 103 GLN A O 1
ATOM 789 N N . SER A 1 104 ? -10.090 15.794 -12.141 1.00 46.41 104 SER A N 1
ATOM 790 C CA . SER A 1 104 ? -10.800 15.689 -13.422 1.00 46.41 104 SER A CA 1
ATOM 791 C C . SER A 1 104 ? -11.712 16.889 -13.716 1.00 46.41 104 SER A C 1
ATOM 793 O O . SER A 1 104 ? -12.387 16.904 -14.746 1.00 46.41 104 SER A O 1
ATOM 795 N N . THR A 1 105 ? -11.732 17.919 -12.863 1.00 45.69 105 THR A N 1
ATOM 796 C CA . THR A 1 105 ? -12.495 19.155 -13.112 1.00 45.69 105 THR A CA 1
ATOM 797 C C . THR A 1 105 ? -11.757 20.053 -14.113 1.00 45.69 105 THR A C 1
ATOM 799 O O . THR A 1 105 ? -11.315 21.152 -13.788 1.00 45.69 105 THR A O 1
ATOM 802 N N . ARG A 1 106 ? -11.587 19.593 -15.357 1.00 48.06 106 ARG A N 1
ATOM 803 C CA . ARG A 1 106 ? -11.318 20.484 -16.492 1.00 48.06 106 ARG A CA 1
ATOM 804 C C . ARG A 1 106 ? -12.643 20.757 -17.200 1.00 48.06 106 ARG A C 1
ATOM 806 O O . ARG A 1 106 ? -13.189 19.873 -17.842 1.00 48.06 106 ARG A O 1
ATOM 813 N N . TYR A 1 107 ? -13.123 21.992 -17.044 1.00 45.16 107 TYR A N 1
ATOM 814 C CA . TYR A 1 107 ? -14.134 22.668 -17.865 1.00 45.16 107 TYR A CA 1
ATOM 815 C C . TYR A 1 107 ? -15.373 21.843 -18.248 1.00 45.16 107 TYR A C 1
ATOM 817 O O . TYR A 1 107 ? -15.535 21.447 -19.398 1.00 45.16 107 TYR A O 1
ATOM 825 N N . VAL A 1 108 ? -16.328 21.719 -17.326 1.00 44.69 108 VAL A N 1
ATOM 826 C CA . VAL A 1 108 ? -17.740 21.754 -17.735 1.00 44.69 108 VAL A CA 1
ATOM 827 C C . VAL A 1 108 ? -18.218 23.173 -17.460 1.00 44.69 108 VAL A C 1
ATOM 829 O O . VAL A 1 108 ? -18.729 23.488 -16.388 1.00 44.69 108 VAL A O 1
ATOM 832 N N . THR A 1 109 ? -17.931 24.071 -18.404 1.00 39.66 109 THR A N 1
ATOM 833 C CA . THR A 1 109 ? -18.564 25.388 -18.442 1.00 39.66 109 THR A CA 1
ATOM 834 C C . THR A 1 109 ? -20.041 25.167 -18.722 1.00 39.66 109 THR A C 1
ATOM 836 O O . THR A 1 109 ? -20.408 24.595 -19.746 1.00 39.66 109 THR A O 1
ATOM 839 N N . ALA A 1 110 ? -20.864 25.609 -17.778 1.00 39.97 110 ALA A N 1
ATOM 840 C CA . ALA A 1 110 ? -22.288 25.797 -17.954 1.00 39.97 110 ALA A CA 1
ATOM 841 C C . ALA A 1 110 ? -22.565 26.692 -19.171 1.00 39.97 110 ALA A C 1
ATOM 843 O O . ALA A 1 110 ? -22.020 27.794 -19.237 1.00 39.97 110 ALA A O 1
ATOM 844 N N . CYS A 1 111 ? -23.392 26.193 -20.090 1.00 38.16 111 CYS A N 1
ATOM 845 C CA . CYS A 1 111 ? -24.421 26.893 -20.864 1.00 38.16 111 CYS A CA 1
ATOM 846 C C . CYS A 1 111 ? -25.280 25.835 -21.565 1.00 38.16 111 CYS A C 1
ATOM 848 O O . CYS A 1 111 ? -24.690 24.969 -22.249 1.00 38.16 111 CYS A O 1
#

Foldseek 3Di:
DDDDDDDPPPVVVVVVVVVVVVVVVLVVLLVVPQPQPKAWQPCCCHDPVGRPDHIDIPPDDPPQPDSNSVSNNVVVNVVVVVLVPDPPVCNVVVVVDDDDDPVNPDDPDDD

Sequence (111 aa):
MGIAPAYDNGNEEQAAQREAEVYARLIALGLQRQDTELTFVPTLNGERADPNATGSVLHLRMNNWSMGDISAALSRGLVDNLFAMIPPELQQLVSVQPYVPAQSTRYVTAC

Secondary structure (DSSP, 8-state):
---PPPP-THHHHHHHHHHHHHHHHHHHHHHT-TT---EEE--TT--SS-TT---EEES--TTS-SHHHHHHHHHHHHHHHHHHTS-HHHHHHHTTS----GGG-------

pLDDT: mean 82.73, std 18.65, range [38.16, 98.0]